Protein AF-A0A550HLJ3-F1 (afdb_monomer)

Mean predicted aligned error: 5.93 Å

Structure (mmCIF, N/CA/C/O backbone):
data_AF-A0A550HLJ3-F1
#
_entry.id   AF-A0A550HLJ3-F1
#
loop_
_atom_site.group_PDB
_atom_site.id
_atom_site.type_symbol
_atom_site.label_atom_id
_atom_site.label_alt_id
_atom_site.label_comp_id
_atom_site.label_asym_id
_atom_site.label_entity_id
_atom_site.label_seq_id
_atom_site.pdbx_PDB_ins_code
_atom_site.Cartn_x
_atom_site.Cartn_y
_atom_site.Cartn_z
_atom_site.occupancy
_atom_site.B_iso_or_equiv
_atom_site.auth_seq_id
_atom_site.auth_comp_id
_atom_site.auth_asym_id
_atom_site.auth_atom_id
_atom_site.pdbx_PDB_model_num
ATOM 1 N N . MET A 1 1 ? 31.970 10.593 -18.069 1.00 48.97 1 MET A N 1
ATOM 2 C CA . MET A 1 1 ? 31.425 9.220 -18.160 1.00 48.97 1 MET A CA 1
ATOM 3 C C . MET A 1 1 ? 31.344 8.667 -16.744 1.00 48.97 1 MET A C 1
ATOM 5 O O . MET A 1 1 ? 32.235 7.950 -16.316 1.00 48.97 1 MET A O 1
ATOM 9 N N . THR A 1 2 ? 30.311 9.089 -16.019 1.00 57.88 2 THR A N 1
ATOM 10 C CA . THR A 1 2 ? 30.000 8.714 -14.622 1.00 57.88 2 THR A CA 1
ATOM 11 C C . THR A 1 2 ? 28.477 8.675 -14.405 1.00 57.88 2 THR A C 1
ATOM 13 O O . THR A 1 2 ? 28.008 7.866 -13.618 1.00 57.88 2 THR A O 1
ATOM 16 N N . ASP A 1 3 ? 27.702 9.405 -15.223 1.00 71.75 3 ASP A N 1
ATOM 17 C CA . ASP A 1 3 ? 26.232 9.514 -15.135 1.00 71.75 3 ASP A CA 1
ATOM 18 C C . ASP A 1 3 ? 25.467 8.193 -14.971 1.00 71.75 3 ASP A C 1
ATOM 20 O O . ASP A 1 3 ? 24.741 8.025 -14.003 1.00 71.75 3 ASP A O 1
ATOM 24 N N . ALA A 1 4 ? 25.631 7.214 -15.868 1.00 75.12 4 ALA A N 1
ATOM 25 C CA . ALA A 1 4 ? 24.757 6.033 -15.857 1.00 75.12 4 ALA A CA 1
ATOM 26 C C . ALA A 1 4 ? 24.906 5.139 -14.605 1.00 75.12 4 ALA A C 1
ATOM 28 O O . ALA A 1 4 ? 23.954 4.460 -14.214 1.00 75.12 4 ALA A O 1
ATOM 29 N N . ALA A 1 5 ? 26.095 5.104 -13.989 1.00 82.62 5 ALA A N 1
ATOM 30 C CA . ALA A 1 5 ? 26.327 4.328 -12.769 1.00 82.62 5 ALA A CA 1
ATOM 31 C C . ALA A 1 5 ? 25.795 5.066 -11.531 1.00 82.62 5 ALA A C 1
ATOM 33 O O . ALA A 1 5 ? 25.155 4.447 -10.679 1.00 82.62 5 ALA A O 1
ATOM 34 N N . ASP A 1 6 ? 26.003 6.382 -11.478 1.00 86.81 6 ASP A N 1
ATOM 35 C CA . ASP A 1 6 ? 25.535 7.235 -10.386 1.00 86.81 6 ASP A CA 1
ATOM 36 C C . ASP A 1 6 ? 23.998 7.345 -10.384 1.00 86.81 6 ASP A C 1
ATOM 38 O O . ASP A 1 6 ? 23.369 7.198 -9.333 1.00 86.81 6 ASP A O 1
ATOM 42 N N . ASP A 1 7 ? 23.372 7.464 -11.561 1.00 89.81 7 ASP A N 1
ATOM 43 C CA . ASP A 1 7 ? 21.912 7.464 -11.731 1.00 89.81 7 ASP A CA 1
ATOM 44 C C . ASP A 1 7 ? 21.284 6.161 -11.232 1.00 89.81 7 ASP A C 1
ATOM 46 O O . ASP A 1 7 ? 20.260 6.156 -10.541 1.00 89.81 7 ASP A O 1
ATOM 50 N N . ARG A 1 8 ? 21.914 5.025 -11.551 1.00 90.81 8 ARG A N 1
ATOM 51 C CA . ARG A 1 8 ? 21.448 3.717 -11.093 1.00 90.81 8 ARG A CA 1
ATOM 52 C C . ARG A 1 8 ? 21.539 3.600 -9.576 1.00 90.81 8 ARG A C 1
ATOM 54 O O . ARG A 1 8 ? 20.568 3.168 -8.954 1.00 90.81 8 ARG A O 1
ATOM 61 N N . LEU A 1 9 ? 22.671 3.996 -8.991 1.00 93.25 9 LEU A N 1
ATOM 62 C CA . LEU A 1 9 ? 22.862 3.985 -7.543 1.00 93.25 9 LEU A CA 1
ATOM 63 C C . LEU A 1 9 ? 21.799 4.844 -6.848 1.00 93.25 9 LEU A C 1
ATOM 65 O O . LEU A 1 9 ? 21.195 4.408 -5.867 1.00 93.25 9 LEU A O 1
ATOM 69 N N . TRP A 1 10 ? 21.522 6.034 -7.385 1.00 94.00 10 TRP A N 1
ATOM 70 C CA . TRP A 1 10 ? 20.500 6.931 -6.858 1.00 94.00 10 TRP A CA 1
ATOM 71 C C . TRP A 1 10 ? 19.095 6.313 -6.911 1.00 94.00 10 TRP A C 1
ATOM 73 O O . TRP A 1 10 ? 18.372 6.316 -5.911 1.00 94.00 10 TRP A O 1
ATOM 83 N N . VAL A 1 11 ? 18.713 5.717 -8.045 1.00 93.00 11 VAL A N 1
ATOM 84 C CA . VAL A 1 11 ? 17.405 5.062 -8.222 1.00 93.00 11 VAL A CA 1
ATOM 85 C C . VAL A 1 11 ? 17.249 3.839 -7.311 1.00 93.00 11 VAL A C 1
ATOM 87 O O . VAL A 1 11 ? 16.175 3.624 -6.741 1.00 93.00 11 VAL A O 1
ATOM 90 N N . GLU A 1 12 ? 18.294 3.026 -7.158 1.00 93.69 12 GLU A N 1
ATOM 91 C CA . GLU A 1 12 ? 18.281 1.856 -6.272 1.00 93.69 12 GLU A CA 1
ATOM 92 C C . GLU A 1 12 ? 18.209 2.266 -4.793 1.00 93.69 12 GLU A C 1
ATOM 94 O O . G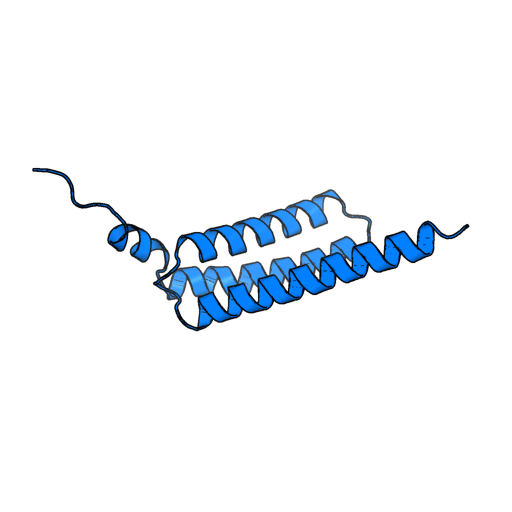LU A 1 12 ? 17.432 1.680 -4.029 1.00 93.69 12 GLU A O 1
ATOM 99 N N . ALA A 1 13 ? 18.936 3.315 -4.394 1.00 96.00 13 ALA A N 1
ATOM 100 C CA . ALA A 1 13 ? 18.845 3.889 -3.055 1.00 96.00 13 ALA A CA 1
ATOM 101 C C . ALA A 1 13 ? 17.426 4.402 -2.775 1.00 96.00 13 ALA A C 1
ATOM 103 O O . ALA A 1 13 ? 16.814 4.016 -1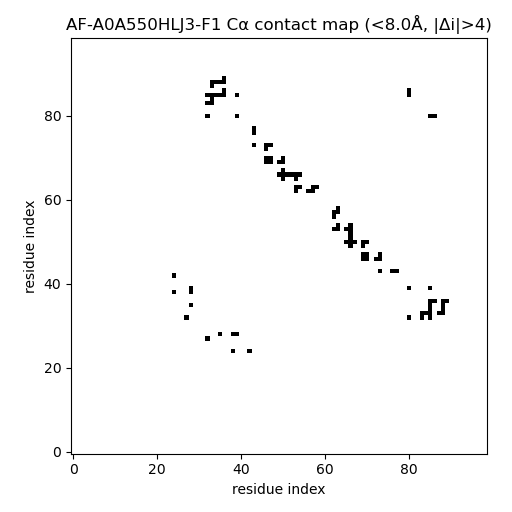.777 1.00 96.00 13 ALA A O 1
ATOM 104 N N . TRP A 1 14 ? 16.859 5.190 -3.695 1.00 96.00 14 TRP A N 1
ATOM 105 C CA . TRP A 1 14 ? 15.487 5.691 -3.597 1.00 96.00 14 TRP A CA 1
ATOM 106 C C . TRP A 1 14 ? 14.465 4.560 -3.421 1.00 96.00 14 TRP A C 1
ATOM 108 O O . TRP A 1 14 ? 13.606 4.628 -2.534 1.00 96.00 14 TRP A O 1
ATOM 118 N N . ARG A 1 15 ? 14.573 3.482 -4.215 1.00 93.94 15 ARG A N 1
ATOM 119 C CA . ARG A 1 15 ? 13.707 2.297 -4.070 1.00 93.94 15 ARG A CA 1
ATOM 120 C C . ARG A 1 15 ? 13.854 1.659 -2.700 1.00 93.94 15 ARG A C 1
ATOM 122 O O . ARG A 1 15 ? 12.848 1.380 -2.056 1.00 93.94 15 ARG A O 1
ATOM 129 N N . THR A 1 16 ? 15.086 1.458 -2.247 1.00 95.31 16 THR A N 1
ATOM 130 C CA . THR A 1 16 ? 15.374 0.805 -0.966 1.00 95.31 16 THR A CA 1
ATOM 131 C C . THR A 1 16 ? 14.778 1.583 0.205 1.00 95.31 16 THR A C 1
ATOM 133 O O . THR A 1 16 ? 14.084 1.001 1.039 1.00 95.31 16 THR A O 1
ATOM 136 N N . PHE A 1 17 ? 14.964 2.906 0.236 1.00 97.12 17 PHE A N 1
ATOM 137 C CA . PHE A 1 17 ? 14.350 3.755 1.258 1.00 97.12 17 PHE A CA 1
ATOM 138 C C . PHE A 1 17 ? 12.824 3.720 1.187 1.00 97.12 17 PHE A C 1
ATOM 140 O O . PHE A 1 17 ? 12.160 3.593 2.215 1.00 97.12 17 PHE A O 1
ATOM 147 N N . THR A 1 18 ? 12.260 3.752 -0.019 1.00 94.75 18 THR A N 1
ATOM 148 C CA . THR A 1 18 ? 10.810 3.647 -0.212 1.00 94.75 18 THR A CA 1
ATOM 149 C C . THR A 1 18 ? 10.272 2.310 0.309 1.00 94.75 18 THR A C 1
ATOM 151 O O . THR A 1 18 ? 9.254 2.286 1.002 1.00 94.75 18 THR A O 1
ATOM 154 N N . TYR A 1 19 ? 10.967 1.195 0.063 1.00 94.12 19 TYR A N 1
ATOM 155 C CA . TYR A 1 19 ? 10.593 -0.107 0.621 1.00 94.12 19 TYR A CA 1
ATOM 156 C C . TYR A 1 19 ? 10.634 -0.113 2.148 1.00 94.12 19 TYR A C 1
ATOM 158 O O . TYR A 1 19 ? 9.688 -0.594 2.768 1.00 94.12 19 TYR A O 1
ATOM 166 N N . ALA A 1 20 ? 11.670 0.464 2.763 1.00 97.38 20 ALA A N 1
ATOM 167 C CA . ALA A 1 20 ? 11.758 0.582 4.217 1.00 97.38 20 ALA A CA 1
ATOM 168 C C . ALA A 1 20 ? 10.577 1.376 4.807 1.00 97.38 20 ALA A C 1
ATOM 170 O O . ALA A 1 20 ? 9.983 0.959 5.803 1.00 97.38 20 ALA A O 1
ATOM 171 N N . VAL A 1 21 ? 10.176 2.472 4.153 1.00 97.00 21 VAL A N 1
ATOM 172 C CA . VAL A 1 21 ? 8.987 3.245 4.542 1.00 97.00 21 VAL A CA 1
ATOM 173 C C . VAL A 1 21 ? 7.723 2.389 4.450 1.00 97.00 21 VAL A C 1
ATOM 175 O O . VAL A 1 21 ? 6.961 2.332 5.414 1.00 97.00 21 VAL A O 1
ATOM 178 N N . PHE A 1 22 ? 7.507 1.671 3.342 1.00 94.94 22 PHE A N 1
ATOM 179 C CA . PHE A 1 22 ? 6.335 0.800 3.201 1.00 94.94 22 PHE A CA 1
ATOM 180 C C . PHE A 1 22 ? 6.311 -0.339 4.221 1.00 94.94 22 PHE A C 1
ATOM 182 O O . PHE A 1 22 ? 5.239 -0.651 4.735 1.00 94.94 22 PHE A O 1
ATOM 189 N N . ILE A 1 23 ? 7.462 -0.924 4.564 1.00 96.44 23 ILE A N 1
ATOM 190 C CA . ILE A 1 23 ? 7.565 -1.905 5.654 1.00 96.44 23 ILE A CA 1
ATOM 191 C C . ILE A 1 23 ? 7.056 -1.287 6.962 1.00 96.44 23 ILE A C 1
ATOM 193 O O . ILE A 1 23 ? 6.231 -1.895 7.643 1.00 96.44 23 ILE A O 1
ATOM 197 N N . GLY A 1 24 ? 7.483 -0.062 7.284 1.00 95.94 24 GLY A N 1
ATOM 198 C CA . GLY A 1 24 ? 7.004 0.672 8.457 1.00 95.94 24 GLY A CA 1
ATOM 199 C C . GLY A 1 24 ? 5.495 0.934 8.429 1.00 95.94 24 GLY A C 1
ATOM 200 O O . GLY A 1 24 ? 4.814 0.720 9.432 1.00 95.94 24 GLY A O 1
ATOM 201 N N . LEU A 1 25 ? 4.948 1.330 7.274 1.00 95.06 25 LEU A N 1
ATOM 202 C CA . LEU A 1 25 ? 3.508 1.541 7.108 1.00 95.06 25 LEU A CA 1
ATOM 203 C C . LEU A 1 25 ? 2.721 0.240 7.304 1.00 95.06 25 LEU A C 1
ATOM 205 O O . LEU A 1 25 ? 1.763 0.224 8.072 1.00 95.06 2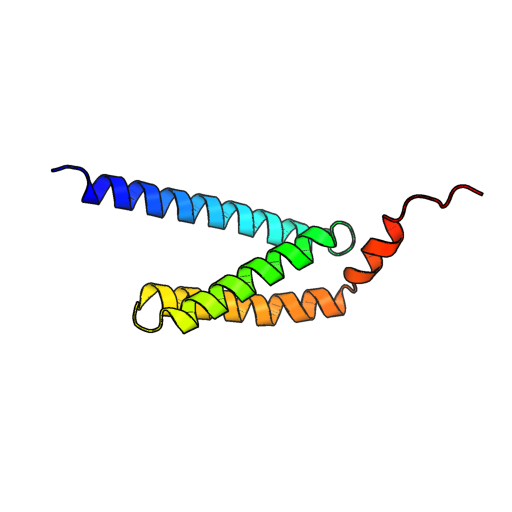5 LEU A O 1
ATOM 209 N N . PHE A 1 26 ? 3.140 -0.867 6.687 1.00 94.19 26 PHE A N 1
ATOM 210 C CA . PHE A 1 26 ? 2.483 -2.163 6.873 1.00 94.19 26 PHE A CA 1
ATOM 211 C C . PHE A 1 26 ? 2.582 -2.665 8.316 1.00 94.19 26 PHE A C 1
ATOM 213 O O . PHE A 1 26 ? 1.596 -3.173 8.849 1.00 94.19 26 PHE A O 1
ATOM 220 N N . ALA A 1 27 ? 3.726 -2.471 8.977 1.00 94.62 27 ALA A N 1
ATOM 221 C CA . ALA A 1 27 ? 3.883 -2.792 10.392 1.00 94.62 27 ALA A CA 1
ATOM 222 C C . ALA A 1 27 ? 2.922 -1.972 11.270 1.00 94.62 27 ALA A C 1
ATOM 224 O O . ALA A 1 27 ? 2.300 -2.523 12.180 1.00 94.62 27 ALA A O 1
ATOM 225 N N . LEU A 1 28 ? 2.738 -0.681 10.973 1.00 93.06 28 LEU A N 1
ATOM 226 C CA . LEU A 1 28 ? 1.779 0.172 11.676 1.00 93.06 28 LEU A CA 1
ATOM 227 C C . LEU A 1 28 ? 0.335 -0.307 11.464 1.00 93.06 28 LEU A C 1
ATOM 229 O O . LEU A 1 28 ? -0.420 -0.411 12.434 1.00 93.06 28 LEU A O 1
ATOM 233 N N . LEU A 1 29 ? -0.036 -0.637 10.222 1.00 92.00 29 LEU A N 1
ATOM 234 C CA . LEU A 1 29 ? -1.359 -1.177 9.894 1.00 92.00 29 LEU A CA 1
ATOM 235 C C . LEU A 1 29 ? -1.629 -2.504 10.617 1.00 92.00 29 LEU A C 1
ATOM 237 O O . LEU A 1 29 ? -2.735 -2.710 11.116 1.00 92.00 29 LEU A O 1
ATOM 241 N N . ALA A 1 30 ? -0.622 -3.374 10.726 1.00 90.31 30 ALA A N 1
ATOM 242 C CA . ALA A 1 30 ? -0.725 -4.642 11.442 1.00 90.31 30 ALA A CA 1
ATOM 243 C C . ALA A 1 30 ? -0.843 -4.452 12.963 1.00 90.31 30 ALA A C 1
ATOM 245 O O . ALA A 1 30 ? -1.666 -5.100 13.607 1.00 90.31 30 ALA A O 1
ATOM 246 N N . ALA A 1 31 ? -0.048 -3.550 13.545 1.00 91.94 31 ALA A N 1
ATOM 247 C CA . ALA A 1 31 ? -0.027 -3.326 14.987 1.00 91.94 31 ALA A CA 1
ATOM 248 C C . ALA A 1 31 ? -1.270 -2.581 15.492 1.00 91.94 31 ALA A C 1
ATOM 250 O O . ALA A 1 31 ? -1.761 -2.860 16.587 1.00 91.94 31 ALA A O 1
ATOM 251 N N . ARG A 1 32 ? -1.767 -1.598 14.729 1.00 87.56 32 ARG A N 1
ATOM 252 C CA . ARG A 1 32 ? -2.857 -0.706 15.157 1.00 87.56 32 ARG A CA 1
ATOM 253 C C . ARG A 1 32 ? -3.857 -0.433 14.028 1.00 87.56 32 ARG A C 1
ATOM 255 O O . ARG A 1 32 ? -4.043 0.720 13.627 1.00 87.56 32 ARG A O 1
ATOM 262 N N . PRO A 1 33 ? -4.589 -1.459 13.566 1.00 82.50 33 PRO A N 1
ATOM 263 C CA . PRO A 1 33 ? -5.402 -1.374 12.354 1.00 82.50 33 PRO A CA 1
ATOM 264 C C . PRO A 1 33 ? -6.533 -0.339 12.421 1.00 82.50 33 PRO A C 1
ATOM 266 O O . PRO A 1 33 ? -6.989 0.130 11.385 1.00 82.50 33 PRO A O 1
ATOM 269 N N . ARG A 1 34 ? -6.991 0.054 13.615 1.00 84.62 34 ARG A N 1
ATOM 270 C CA . ARG A 1 34 ? -8.107 1.002 13.795 1.00 84.62 34 ARG A CA 1
ATOM 271 C C . ARG A 1 34 ? -7.690 2.416 14.197 1.00 84.62 34 ARG A C 1
ATOM 273 O O . ARG A 1 34 ? -8.559 3.233 14.450 1.00 84.62 34 ARG A O 1
ATOM 280 N N . GLN A 1 35 ? -6.397 2.717 14.304 1.00 84.75 35 GLN A N 1
ATOM 281 C CA . GLN A 1 35 ? -5.953 4.046 14.761 1.00 84.75 35 GLN A CA 1
ATOM 282 C C . GLN A 1 35 ? -5.596 4.998 13.617 1.00 84.75 35 GLN A C 1
ATOM 284 O O . GLN A 1 35 ? -5.537 6.203 13.828 1.00 84.75 35 GLN A O 1
ATOM 289 N N . ALA A 1 36 ? -5.364 4.471 12.414 1.00 83.31 36 ALA A N 1
ATOM 290 C CA . ALA A 1 36 ? -4.871 5.251 11.285 1.00 83.31 36 ALA A CA 1
ATOM 291 C C . ALA A 1 36 ? -5.650 4.926 9.995 1.00 83.31 36 ALA A C 1
ATOM 293 O O . ALA A 1 36 ? -5.093 4.315 9.080 1.00 83.31 36 ALA A O 1
ATOM 294 N N . PRO A 1 37 ? -6.941 5.305 9.898 1.00 85.31 37 PRO A N 1
ATOM 295 C CA . PRO A 1 37 ? -7.756 4.989 8.723 1.00 85.31 37 PRO A CA 1
ATOM 296 C C . PRO A 1 37 ? -7.208 5.627 7.436 1.00 85.31 37 PRO A C 1
ATOM 298 O O . PRO A 1 37 ? -7.169 4.972 6.399 1.00 85.31 37 PRO A O 1
ATOM 301 N N . ALA A 1 38 ? -6.662 6.844 7.524 1.00 89.06 38 ALA A N 1
ATOM 302 C CA . ALA A 1 38 ? -6.014 7.519 6.397 1.00 89.06 38 ALA A CA 1
ATOM 303 C C . ALA A 1 38 ? -4.808 6.742 5.837 1.00 89.06 38 ALA A C 1
ATOM 305 O O . ALA A 1 38 ? -4.573 6.738 4.631 1.00 89.06 38 ALA A O 1
ATOM 306 N N . VAL A 1 39 ? -4.045 6.059 6.701 1.00 91.75 39 VAL A N 1
ATOM 307 C CA . VAL A 1 39 ? -2.860 5.294 6.277 1.00 91.75 39 VAL A CA 1
ATOM 308 C C . VAL A 1 39 ? -3.272 4.076 5.458 1.00 91.75 39 VAL A C 1
ATOM 310 O O . VAL A 1 39 ? -2.623 3.771 4.461 1.00 91.75 39 VAL A O 1
ATOM 313 N N . TRP A 1 40 ? -4.369 3.411 5.829 1.00 93.12 40 TRP A N 1
ATOM 314 C CA . TRP A 1 40 ? -4.907 2.303 5.042 1.00 93.12 40 TRP A CA 1
ATOM 315 C C . TRP A 1 40 ? -5.249 2.726 3.617 1.00 93.12 40 TRP A C 1
ATOM 317 O O . TRP A 1 40 ? -4.824 2.080 2.660 1.00 93.12 40 TRP A O 1
ATOM 327 N N . GLU A 1 41 ? -6.019 3.805 3.490 1.00 92.94 41 GLU A N 1
ATOM 328 C CA . GLU A 1 41 ? -6.504 4.293 2.200 1.00 92.94 41 GLU A CA 1
ATOM 329 C C . GLU A 1 41 ? -5.351 4.784 1.328 1.00 92.94 41 GLU A C 1
ATOM 331 O O . GLU A 1 41 ? -5.302 4.452 0.146 1.00 92.94 41 GLU A O 1
ATOM 336 N N . LEU A 1 42 ? -4.368 5.476 1.912 1.00 94.88 42 LEU A N 1
ATOM 337 C CA . LEU A 1 42 ? -3.188 5.937 1.185 1.00 94.88 42 LEU A CA 1
ATOM 338 C C . LEU A 1 42 ? -2.324 4.771 0.682 1.00 94.88 42 LEU A C 1
ATOM 340 O O . LEU A 1 42 ? -1.899 4.770 -0.475 1.00 94.88 42 LEU A O 1
ATOM 344 N N . VAL A 1 43 ? -2.087 3.758 1.523 1.00 95.44 43 VAL A N 1
ATOM 345 C CA . VAL A 1 43 ? -1.330 2.562 1.127 1.00 95.44 43 VAL A CA 1
ATOM 346 C C . VAL A 1 43 ? -2.059 1.827 0.005 1.00 95.44 43 VAL A C 1
ATOM 348 O O . VAL A 1 43 ? -1.446 1.554 -1.025 1.00 95.44 43 VAL A O 1
ATOM 351 N N . LEU A 1 44 ? -3.363 1.569 0.144 1.00 95.75 44 LEU A N 1
ATOM 352 C CA . LEU A 1 44 ? -4.148 0.904 -0.900 1.00 95.75 44 LEU A CA 1
ATOM 353 C C . LEU A 1 44 ? -4.172 1.705 -2.205 1.00 95.75 44 LEU A C 1
ATOM 355 O O . LEU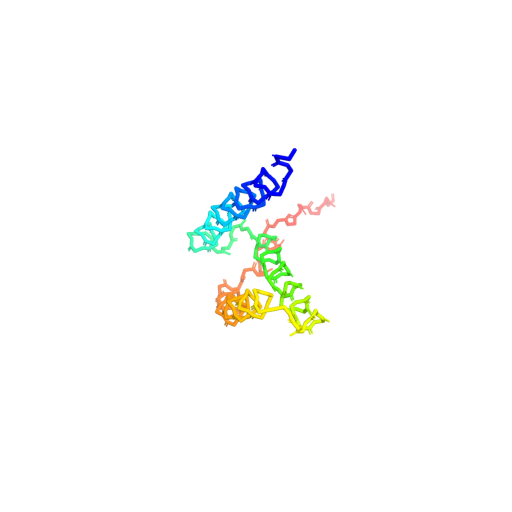 A 1 44 ? -3.886 1.142 -3.260 1.00 95.75 44 LEU A O 1
ATOM 359 N N . ALA A 1 45 ? -4.446 3.009 -2.140 1.00 96.75 45 ALA A N 1
ATOM 360 C CA . ALA A 1 45 ? -4.472 3.877 -3.312 1.00 96.75 45 ALA A CA 1
ATOM 361 C C . ALA A 1 45 ? -3.120 3.884 -4.040 1.00 96.75 45 ALA A C 1
ATOM 363 O O . ALA A 1 45 ? -3.083 3.731 -5.260 1.00 96.75 45 ALA A O 1
ATOM 364 N N . SER A 1 46 ? -2.008 3.982 -3.302 1.00 95.94 46 SER A N 1
ATOM 365 C CA . SER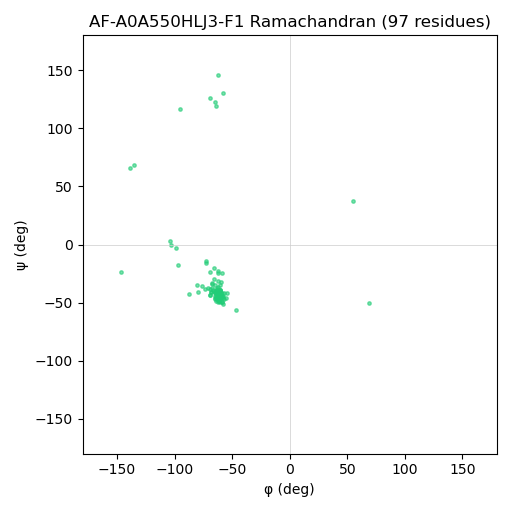 A 1 46 ? -0.665 3.953 -3.895 1.00 95.94 46 SER A CA 1
ATOM 366 C C . SER A 1 46 ? -0.370 2.634 -4.616 1.00 95.94 46 SER A C 1
ATOM 368 O O . SER A 1 46 ? 0.158 2.644 -5.727 1.00 95.94 46 SER A O 1
ATOM 370 N N . LYS A 1 47 ? -0.764 1.493 -4.034 1.00 96.62 47 LYS A N 1
ATOM 371 C CA . LYS A 1 47 ? -0.559 0.172 -4.638 1.00 96.62 47 LYS A CA 1
ATOM 372 C C . LYS A 1 47 ? -1.432 -0.033 -5.869 1.00 96.62 47 LYS A C 1
ATOM 374 O O . LYS A 1 47 ? -0.929 -0.477 -6.895 1.00 96.62 47 LYS A O 1
ATOM 379 N N . VAL A 1 48 ? -2.702 0.368 -5.814 1.00 97.38 48 VAL A N 1
ATOM 380 C CA . VAL A 1 48 ? -3.601 0.331 -6.979 1.00 97.38 48 VAL A CA 1
ATOM 381 C C . VAL A 1 48 ? -3.064 1.206 -8.113 1.00 97.38 48 VAL A C 1
ATOM 383 O O . VAL A 1 48 ? -3.041 0.761 -9.258 1.00 97.38 48 VAL A O 1
ATOM 386 N N . ALA A 1 49 ? -2.579 2.412 -7.810 1.00 96.81 49 ALA A N 1
ATOM 387 C CA . ALA A 1 49 ? -1.997 3.298 -8.813 1.00 96.81 49 ALA A CA 1
ATOM 388 C C . ALA A 1 49 ? -0.782 2.665 -9.511 1.00 96.81 49 ALA A C 1
ATOM 390 O O . ALA A 1 49 ? -0.683 2.741 -10.734 1.00 96.81 49 ALA A O 1
ATOM 391 N N . LEU A 1 50 ? 0.102 1.989 -8.767 1.00 95.19 50 LEU A N 1
ATOM 392 C CA . LEU A 1 50 ? 1.256 1.286 -9.341 1.00 95.19 50 LEU A CA 1
ATOM 393 C C . LEU A 1 50 ? 0.854 0.077 -10.193 1.00 95.19 50 LEU A C 1
ATOM 395 O O . LEU A 1 50 ? 1.438 -0.128 -11.253 1.00 95.19 50 LEU A O 1
ATOM 399 N N . VAL A 1 51 ? -0.176 -0.677 -9.794 1.00 96.19 51 VAL A N 1
ATOM 400 C CA . VAL A 1 51 ? -0.734 -1.765 -10.618 1.00 96.19 51 VAL A CA 1
ATOM 401 C C . VAL A 1 51 ? -1.270 -1.220 -11.939 1.00 96.19 51 VAL A C 1
ATOM 403 O O . VAL A 1 51 ? -0.927 -1.735 -13.001 1.00 96.19 51 VAL A O 1
ATOM 406 N N . VAL A 1 52 ? -2.077 -0.156 -11.888 1.00 96.06 52 VAL A N 1
ATOM 407 C CA . VAL A 1 52 ? -2.617 0.494 -13.091 1.00 96.06 52 VAL A CA 1
ATOM 408 C C . VAL A 1 52 ? -1.479 1.007 -13.971 1.00 96.06 52 VAL A C 1
ATOM 410 O O . VAL A 1 52 ? -1.476 0.762 -15.174 1.00 96.06 52 VAL A O 1
ATOM 413 N N . PHE A 1 53 ? -0.482 1.664 -13.381 1.00 94.38 53 PHE A N 1
ATOM 414 C CA . PHE A 1 53 ? 0.663 2.183 -14.120 1.00 94.38 53 PHE A CA 1
ATOM 415 C C . PHE A 1 53 ? 1.486 1.069 -14.786 1.00 94.38 53 PHE A C 1
ATOM 417 O O . PHE A 1 53 ? 1.839 1.187 -15.957 1.00 94.38 53 PHE A O 1
ATOM 424 N N . ALA A 1 54 ? 1.729 -0.044 -14.089 1.00 93.69 54 ALA A N 1
ATOM 425 C CA . ALA A 1 54 ? 2.422 -1.202 -14.647 1.00 93.69 54 ALA A CA 1
ATOM 426 C C . ALA A 1 54 ? 1.679 -1.802 -15.853 1.00 93.69 54 ALA A C 1
ATOM 428 O O . ALA A 1 54 ? 2.311 -2.155 -16.849 1.00 93.69 54 ALA A O 1
ATOM 429 N N . VAL A 1 55 ? 0.344 -1.869 -15.791 1.00 93.12 55 VAL A N 1
ATOM 430 C CA . VAL A 1 55 ? -0.498 -2.319 -16.912 1.00 93.12 55 VAL A CA 1
ATOM 431 C C . VAL A 1 55 ? -0.411 -1.356 -18.097 1.00 93.12 55 VAL A C 1
ATOM 433 O O . VAL A 1 55 ? -0.308 -1.811 -19.231 1.00 93.12 55 VAL A O 1
ATOM 436 N N . MET A 1 56 ? -0.414 -0.044 -17.844 1.00 94.06 56 MET A N 1
ATOM 437 C CA . MET A 1 56 ? -0.326 0.973 -18.899 1.00 94.06 56 MET A CA 1
ATOM 438 C C . MET A 1 56 ? 1.032 0.986 -19.608 1.00 94.06 56 MET A C 1
ATOM 440 O O . MET A 1 56 ? 1.089 1.271 -20.800 1.00 94.06 56 MET A O 1
ATOM 444 N N . VAL A 1 57 ? 2.120 0.695 -18.889 1.00 92.25 57 VAL A N 1
ATOM 445 C CA . VAL A 1 57 ? 3.477 0.680 -19.458 1.00 92.25 57 VAL A CA 1
ATOM 446 C C . VAL A 1 57 ? 3.774 -0.625 -20.209 1.00 92.25 57 VAL A C 1
ATOM 448 O O . VAL A 1 57 ? 4.457 -0.573 -21.225 1.00 92.25 57 VAL A O 1
ATOM 451 N N . GLY A 1 58 ? 3.253 -1.772 -19.749 1.00 74.62 58 GLY A N 1
ATOM 452 C CA . GLY A 1 58 ? 3.111 -3.035 -20.501 1.00 74.62 58 GLY A CA 1
ATOM 453 C C . GLY A 1 58 ? 4.387 -3.815 -20.868 1.00 74.62 58 GLY A C 1
ATOM 454 O O . GLY A 1 58 ? 4.474 -5.016 -20.588 1.00 74.62 58 GLY A O 1
ATOM 455 N N . ASP A 1 59 ? 5.376 -3.147 -21.460 1.00 82.50 59 ASP A N 1
ATOM 456 C CA . ASP A 1 59 ? 6.502 -3.762 -22.180 1.00 82.50 59 ASP A CA 1
ATOM 457 C C . ASP A 1 59 ? 7.826 -3.768 -21.400 1.00 82.50 59 ASP A C 1
ATOM 459 O O . ASP A 1 59 ? 8.831 -4.294 -21.876 1.00 82.50 59 ASP A O 1
ATOM 463 N N . ILE A 1 60 ? 7.845 -3.221 -20.181 1.00 90.38 60 ILE A N 1
ATOM 464 C CA . ILE A 1 60 ? 9.040 -3.208 -19.326 1.00 90.38 60 ILE A CA 1
ATOM 465 C C . ILE A 1 60 ? 8.984 -4.404 -18.357 1.00 90.38 60 ILE A C 1
ATOM 467 O O . ILE A 1 60 ? 8.087 -4.442 -17.504 1.00 90.38 60 ILE A O 1
ATOM 471 N N . PRO A 1 61 ? 9.922 -5.374 -18.432 1.00 89.19 61 PRO A N 1
ATOM 472 C CA . PRO A 1 61 ? 9.929 -6.555 -17.563 1.00 89.19 61 PRO A CA 1
ATOM 473 C C . PRO A 1 61 ? 9.894 -6.207 -16.071 1.00 89.19 61 PRO A C 1
ATOM 475 O O . PRO A 1 61 ? 9.141 -6.807 -15.301 1.00 89.19 61 PRO A O 1
ATOM 478 N N . GLU A 1 62 ? 10.655 -5.191 -15.668 1.00 87.06 62 GLU A N 1
ATOM 479 C CA . GLU A 1 62 ? 10.706 -4.694 -14.296 1.00 87.06 62 GLU A CA 1
ATOM 480 C C . GLU A 1 62 ? 9.355 -4.126 -13.845 1.00 87.06 62 GLU A C 1
ATOM 482 O O . GLU A 1 62 ? 8.933 -4.378 -12.715 1.00 87.06 62 GLU A O 1
ATOM 487 N N . ALA A 1 63 ? 8.649 -3.403 -14.723 1.00 88.69 63 ALA A N 1
ATOM 488 C CA . ALA A 1 63 ? 7.325 -2.862 -14.421 1.00 88.69 63 ALA A CA 1
ATOM 489 C C . ALA A 1 63 ? 6.295 -3.985 -14.250 1.00 88.69 63 ALA A C 1
ATOM 491 O O . ALA A 1 63 ? 5.476 -3.931 -13.335 1.00 88.69 63 ALA A O 1
ATOM 492 N N . ARG A 1 64 ? 6.374 -5.041 -15.071 1.00 89.75 64 ARG A N 1
ATOM 493 C CA . ARG A 1 64 ? 5.502 -6.217 -14.944 1.00 89.75 64 ARG A CA 1
ATOM 494 C C . ARG A 1 64 ? 5.704 -6.923 -13.604 1.00 89.75 64 ARG A C 1
ATOM 496 O O . ARG A 1 64 ? 4.720 -7.230 -12.934 1.00 89.75 64 ARG A O 1
ATOM 503 N N . LEU A 1 65 ? 6.954 -7.175 -13.209 1.00 92.00 65 LEU A N 1
ATOM 504 C CA . LEU A 1 65 ? 7.249 -7.832 -11.934 1.00 92.00 65 LEU A CA 1
ATOM 505 C C . LEU A 1 65 ? 6.781 -6.977 -10.752 1.00 92.00 65 LEU A C 1
ATOM 507 O O . LEU A 1 65 ? 6.098 -7.489 -9.866 1.00 92.00 65 LEU A O 1
ATOM 511 N N . ALA A 1 66 ? 7.089 -5.677 -10.761 1.00 91.44 66 ALA A N 1
ATOM 512 C CA . ALA A 1 66 ? 6.627 -4.750 -9.729 1.00 91.44 66 ALA A CA 1
ATOM 513 C C . ALA A 1 66 ? 5.091 -4.714 -9.646 1.00 91.44 66 ALA A C 1
ATOM 515 O O . ALA A 1 66 ? 4.529 -4.861 -8.563 1.00 91.44 66 ALA A O 1
ATOM 516 N N . GLY A 1 67 ? 4.410 -4.637 -10.793 1.00 93.81 67 GLY A N 1
ATOM 517 C CA . GLY A 1 67 ? 2.952 -4.655 -10.874 1.00 93.81 67 GLY A CA 1
ATOM 518 C C . GLY A 1 67 ? 2.326 -5.937 -10.321 1.00 93.81 67 GLY 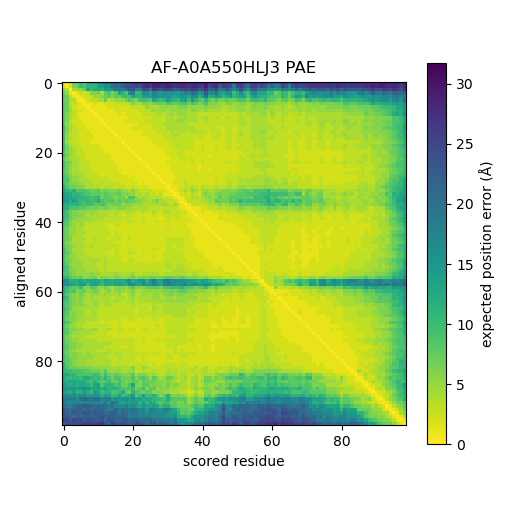A C 1
ATOM 519 O O . GLY A 1 67 ? 1.319 -5.865 -9.622 1.00 93.81 67 GLY A O 1
ATOM 520 N N . MET A 1 68 ? 2.926 -7.108 -10.563 1.00 95.06 68 MET A N 1
ATOM 521 C CA . MET A 1 68 ? 2.458 -8.376 -9.980 1.00 95.06 68 MET A CA 1
ATOM 522 C C . MET A 1 68 ? 2.583 -8.388 -8.453 1.00 95.06 68 MET A C 1
ATOM 524 O O . MET A 1 68 ? 1.665 -8.836 -7.763 1.00 95.06 68 MET A O 1
ATOM 528 N N . VAL A 1 69 ? 3.698 -7.879 -7.921 1.00 95.31 69 VAL A N 1
ATOM 529 C CA . VAL A 1 69 ? 3.910 -7.767 -6.471 1.00 95.31 69 VAL A CA 1
ATOM 530 C C . VAL A 1 69 ? 2.900 -6.802 -5.854 1.00 95.31 69 VAL A C 1
ATOM 532 O O . VAL A 1 69 ? 2.239 -7.152 -4.876 1.00 95.31 69 VAL A O 1
ATOM 535 N N . ASP A 1 70 ? 2.725 -5.615 -6.438 1.00 96.00 70 ASP A N 1
ATOM 536 C CA . ASP A 1 70 ? 1.773 -4.624 -5.934 1.00 96.00 70 ASP A CA 1
ATOM 537 C C . ASP A 1 70 ? 0.323 -5.111 -6.044 1.00 96.00 70 ASP A C 1
ATOM 539 O O . ASP A 1 70 ? -0.471 -4.873 -5.134 1.00 96.00 70 ASP A O 1
ATOM 543 N N . PHE A 1 71 ? -0.017 -5.874 -7.085 1.00 96.88 71 PHE A N 1
ATOM 544 C CA . PHE A 1 71 ? -1.324 -6.517 -7.203 1.00 96.88 71 PHE A CA 1
ATOM 545 C C . PHE A 1 71 ? -1.553 -7.529 -6.077 1.00 96.88 71 PHE A C 1
ATOM 547 O O . PHE A 1 71 ? -2.596 -7.493 -5.423 1.00 96.88 71 PHE A O 1
ATOM 554 N N . GLY A 1 72 ? -0.563 -8.379 -5.790 1.00 97.31 72 GLY A N 1
ATOM 555 C CA . GLY A 1 72 ? -0.613 -9.291 -4.647 1.00 97.31 72 GLY A CA 1
ATOM 556 C C . GLY A 1 72 ? -0.821 -8.550 -3.323 1.00 97.31 72 GLY A C 1
ATOM 557 O O . GLY A 1 72 ? -1.652 -8.957 -2.510 1.00 97.31 72 GLY A O 1
ATOM 558 N N . LEU A 1 73 ? -0.140 -7.415 -3.130 1.00 96.56 73 LEU A N 1
ATOM 559 C CA . LEU A 1 73 ? -0.341 -6.568 -1.954 1.00 96.56 73 LEU A CA 1
ATOM 560 C C . LEU A 1 73 ? -1.766 -6.010 -1.888 1.00 96.56 73 LEU A C 1
ATOM 562 O O . LEU A 1 73 ? -2.379 -6.092 -0.830 1.00 96.56 73 LEU A O 1
ATOM 566 N N . VAL A 1 74 ? -2.337 -5.507 -2.986 1.00 97.56 74 VAL A N 1
ATOM 567 C CA . VAL A 1 74 ? -3.741 -5.050 -3.012 1.00 97.56 74 VAL A CA 1
ATOM 568 C C . VAL A 1 74 ? -4.692 -6.182 -2.620 1.00 97.56 74 VAL A C 1
ATOM 570 O O . VAL A 1 74 ? -5.556 -5.984 -1.766 1.00 97.56 74 VAL A O 1
ATOM 573 N N . VAL A 1 75 ? -4.503 -7.378 -3.185 1.00 97.50 75 VAL A N 1
ATOM 574 C CA . VAL A 1 75 ? -5.342 -8.558 -2.922 1.00 97.50 75 VAL A CA 1
ATOM 575 C C . VAL A 1 75 ? -5.293 -8.997 -1.459 1.00 97.50 75 VAL A C 1
ATOM 577 O O . VAL A 1 75 ? -6.293 -9.492 -0.953 1.00 97.50 75 VAL A O 1
ATOM 580 N N . VAL A 1 76 ? -4.176 -8.807 -0.755 1.00 95.69 76 VAL A N 1
ATOM 581 C CA . VAL A 1 76 ? -4.048 -9.163 0.671 1.00 95.69 76 VAL A CA 1
ATOM 582 C C . VAL A 1 76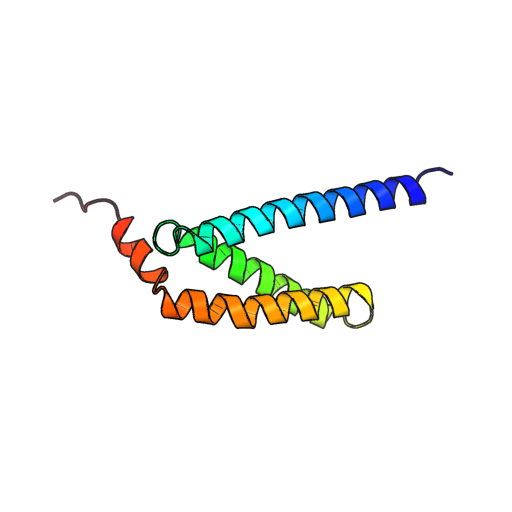 ? -4.510 -8.027 1.590 1.00 95.69 76 VAL A C 1
ATOM 584 O O . VAL A 1 76 ? -5.206 -8.255 2.582 1.00 95.69 76 VAL A O 1
ATOM 587 N N . VAL A 1 77 ? -4.141 -6.789 1.268 1.00 94.50 77 VAL A N 1
ATOM 588 C CA . VAL A 1 77 ? -4.368 -5.613 2.119 1.00 94.50 77 VAL A CA 1
ATOM 589 C C . VAL A 1 77 ? -5.829 -5.170 2.066 1.00 94.50 77 VAL A C 1
ATOM 591 O O . VAL A 1 77 ? -6.369 -4.766 3.094 1.00 94.50 77 VAL A O 1
ATOM 594 N N . ALA A 1 78 ? -6.506 -5.285 0.918 1.00 95.12 78 ALA A N 1
ATOM 595 C CA . ALA A 1 78 ? -7.909 -4.887 0.800 1.00 95.12 78 ALA A CA 1
ATOM 596 C C . ALA A 1 78 ? -8.844 -5.747 1.677 1.00 95.12 78 ALA A C 1
ATOM 598 O O . ALA A 1 78 ? -9.634 -5.177 2.430 1.00 95.12 78 ALA A O 1
ATOM 599 N N . PRO A 1 79 ? -8.740 -7.090 1.713 1.00 95.62 79 PRO A N 1
ATOM 600 C CA . PRO A 1 79 ? -9.471 -7.893 2.688 1.00 95.62 79 PRO A CA 1
ATOM 601 C C . PRO A 1 79 ? -9.114 -7.555 4.135 1.00 95.62 79 PRO A C 1
ATOM 603 O O . PRO A 1 79 ? -10.008 -7.488 4.972 1.00 95.62 79 PRO A O 1
ATOM 606 N N . ALA A 1 80 ? -7.842 -7.292 4.452 1.00 92.88 80 ALA A N 1
ATOM 607 C CA . ALA A 1 80 ? -7.447 -6.895 5.805 1.00 92.88 80 ALA A CA 1
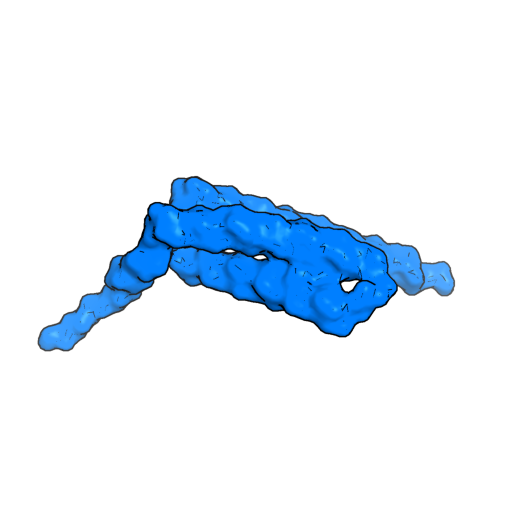ATOM 608 C C . ALA A 1 80 ? -8.088 -5.557 6.228 1.00 92.88 80 ALA A C 1
ATOM 610 O O . ALA A 1 80 ? -8.559 -5.423 7.362 1.00 92.88 80 ALA A O 1
ATOM 611 N N . TYR A 1 81 ? -8.186 -4.596 5.305 1.00 91.44 81 TYR A N 1
ATOM 612 C CA . TYR A 1 81 ? -8.944 -3.354 5.480 1.00 91.44 81 TYR A CA 1
ATOM 613 C C . TYR A 1 81 ? -10.423 -3.648 5.768 1.00 91.44 81 TYR A C 1
ATOM 615 O O . TYR A 1 81 ? -10.967 -3.173 6.768 1.00 91.44 81 TYR A O 1
ATOM 623 N N . VAL A 1 82 ? -11.043 -4.513 4.952 1.00 92.06 82 VAL A N 1
ATOM 624 C CA . VAL A 1 82 ? -12.447 -4.933 5.102 1.00 92.06 82 VAL A CA 1
ATOM 625 C C . VAL A 1 82 ? -12.702 -5.597 6.468 1.00 92.06 82 VAL A C 1
ATOM 627 O O . VAL A 1 82 ? -13.627 -5.232 7.194 1.00 92.06 82 VAL A O 1
ATOM 630 N N . LEU A 1 83 ? -11.860 -6.554 6.855 1.00 92.06 83 LEU A N 1
ATOM 631 C CA . LEU A 1 83 ? -12.011 -7.339 8.083 1.00 92.06 83 LEU A CA 1
ATOM 632 C C . LEU A 1 83 ? -11.738 -6.521 9.349 1.00 92.06 83 LEU A C 1
ATOM 634 O O . LEU A 1 83 ? -12.426 -6.687 10.358 1.00 92.06 83 LEU A O 1
ATOM 638 N N . SER A 1 84 ? -10.758 -5.617 9.309 1.00 89.06 84 SER A N 1
ATOM 639 C CA . SER A 1 84 ? -10.436 -4.755 10.452 1.00 89.06 84 SER A CA 1
ATOM 640 C C . SER A 1 84 ? -11.477 -3.660 10.700 1.00 89.06 84 SER A C 1
ATOM 642 O O . SER A 1 84 ? -11.520 -3.102 11.807 1.00 89.06 84 SER A O 1
ATOM 644 N N . ARG A 1 85 ? -12.345 -3.402 9.710 1.00 88.56 85 ARG A N 1
ATOM 645 C CA . ARG A 1 85 ? -13.328 -2.311 9.690 1.00 88.56 85 ARG A CA 1
ATOM 646 C C . ARG A 1 85 ? -12.699 -0.946 9.918 1.00 88.56 85 ARG A C 1
ATOM 648 O O . ARG A 1 85 ? -13.269 -0.096 10.600 1.00 88.56 85 ARG A O 1
ATOM 655 N N . SER A 1 86 ? -11.505 -0.737 9.380 1.00 82.25 86 SER A N 1
ATOM 656 C CA . SER A 1 86 ? -10.734 0.474 9.648 1.00 82.25 86 SER A CA 1
ATOM 657 C C . SER A 1 86 ? -11.432 1.751 9.167 1.00 82.25 86 SER A C 1
ATOM 659 O O . SER A 1 86 ? -11.243 2.783 9.802 1.00 82.25 86 SER A O 1
ATOM 661 N N . TRP A 1 87 ? -12.338 1.693 8.179 1.00 84.06 87 TRP A N 1
ATOM 662 C CA . TRP A 1 87 ? -13.173 2.845 7.791 1.00 84.06 87 TRP A CA 1
ATOM 663 C C . TRP A 1 87 ? -14.046 3.389 8.931 1.00 84.06 87 TRP A C 1
ATOM 665 O O . TRP A 1 87 ? -14.403 4.563 8.927 1.00 84.06 87 TRP A O 1
ATOM 675 N N . GLN A 1 88 ? -14.384 2.576 9.937 1.00 85.19 88 GLN A N 1
ATOM 676 C CA . GLN A 1 88 ? -15.166 3.039 11.088 1.00 85.19 88 GLN A CA 1
ATOM 677 C C . GLN A 1 88 ? -14.368 3.997 11.981 1.00 85.19 88 GLN A C 1
ATOM 679 O O . GLN A 1 88 ? -14.961 4.829 12.662 1.00 85.19 88 GLN A O 1
ATOM 684 N N . ALA A 1 89 ? -13.033 3.934 11.949 1.00 82.81 89 ALA A N 1
ATOM 685 C CA . ALA A 1 89 ? -12.181 4.798 12.762 1.00 82.81 89 ALA A CA 1
ATOM 686 C C . ALA A 1 89 ? -12.278 6.283 12.377 1.00 82.81 89 ALA A C 1
ATOM 688 O O . ALA A 1 89 ? -11.986 7.145 13.202 1.00 82.81 89 ALA A O 1
ATOM 689 N N . TRP A 1 90 ? -12.744 6.602 11.164 1.00 81.88 90 TRP A N 1
ATOM 690 C CA . TRP A 1 90 ? -13.037 7.981 10.767 1.00 81.88 90 TRP A CA 1
ATOM 691 C C . TRP A 1 90 ? -14.102 8.638 11.651 1.00 81.88 90 TRP A C 1
ATOM 693 O O . TRP A 1 90 ? -14.024 9.835 11.910 1.00 81.88 90 TRP A O 1
ATOM 703 N N . GLN A 1 91 ? -15.062 7.863 12.167 1.00 78.31 91 GLN A N 1
ATOM 704 C CA . GLN A 1 91 ? -16.116 8.379 13.048 1.00 78.31 91 GLN A CA 1
ATOM 705 C C . GLN A 1 91 ? -15.542 8.843 14.391 1.00 78.31 91 GLN A C 1
ATOM 707 O O . GLN A 1 91 ? -16.000 9.828 14.956 1.00 78.31 91 GLN A O 1
ATOM 712 N N . SER A 1 92 ? -14.492 8.177 14.878 1.00 71.38 92 SER A N 1
ATOM 713 C CA . SER A 1 92 ? -13.805 8.542 16.122 1.00 71.38 92 SER A CA 1
ATOM 714 C C . SER A 1 92 ? -12.956 9.813 16.000 1.00 71.38 92 SER A C 1
ATOM 716 O O . SER A 1 92 ? -12.539 10.355 17.018 1.00 71.38 92 SER A O 1
ATOM 718 N N . LEU A 1 93 ? -12.683 10.275 14.775 1.00 74.50 93 LEU A N 1
ATOM 719 C CA . LEU A 1 93 ? -11.885 11.471 14.490 1.00 74.50 93 LEU A CA 1
ATOM 720 C C . LEU A 1 93 ? -12.743 12.712 14.200 1.00 74.50 93 LEU A C 1
ATOM 722 O O . LEU A 1 93 ? -12.189 13.790 13.986 1.00 74.50 93 LEU A O 1
ATOM 726 N N . GLN A 1 94 ? -14.075 12.588 14.178 1.00 75.12 94 GLN A N 1
ATOM 727 C CA . GLN A 1 94 ? -14.950 13.738 13.965 1.00 75.12 94 GLN A CA 1
ATOM 728 C C . GLN A 1 94 ? -14.891 14.677 15.183 1.00 75.12 94 GLN A C 1
ATOM 730 O O . GLN A 1 94 ? -15.111 14.223 16.309 1.00 75.12 94 GLN A O 1
ATOM 735 N N . PRO A 1 95 ? -14.593 15.977 14.991 1.00 74.56 95 PRO A N 1
ATOM 736 C CA . PRO A 1 95 ? -14.636 16.934 16.085 1.00 74.56 95 PRO A CA 1
ATOM 737 C C . PRO A 1 95 ? -16.066 17.040 16.642 1.00 74.56 95 PRO A C 1
ATOM 739 O O . PRO A 1 95 ? -17.024 16.926 15.871 1.00 74.56 95 PRO A O 1
ATOM 742 N N . PRO A 1 96 ? -16.236 17.252 17.962 1.00 78.69 96 PRO A N 1
ATOM 743 C CA . PRO A 1 96 ? -17.557 17.422 18.553 1.00 78.69 96 PRO A CA 1
ATOM 744 C C . PRO A 1 96 ? -18.277 18.600 17.887 1.00 78.69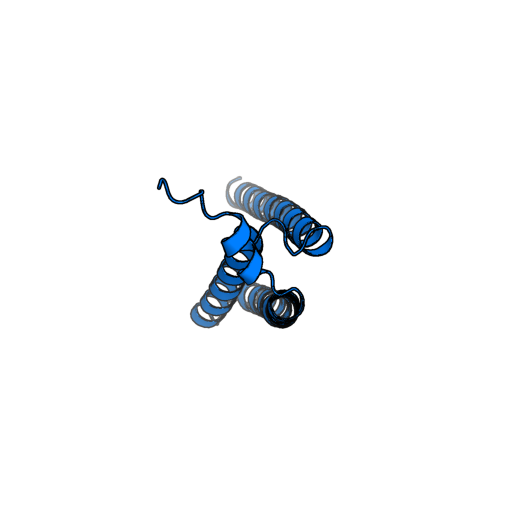 96 PRO A C 1
ATOM 746 O O . PRO A 1 96 ? -17.706 19.682 17.741 1.00 78.69 96 PRO A O 1
ATOM 749 N N . VAL A 1 97 ? -19.525 18.379 17.468 1.00 81.38 97 VAL A N 1
ATOM 750 C CA . VAL A 1 97 ? -20.369 19.432 16.893 1.00 81.38 97 VAL A CA 1
ATOM 751 C C . VAL A 1 97 ? -20.639 20.468 17.991 1.00 81.38 97 VAL A C 1
ATOM 753 O O . VAL A 1 97 ? -21.143 20.078 19.047 1.00 81.38 97 VAL A O 1
ATOM 756 N N . PRO A 1 98 ? -20.300 21.755 17.793 1.00 81.50 98 PRO A N 1
ATOM 757 C CA . PRO A 1 98 ? -20.663 22.793 18.749 1.00 81.50 98 PRO A CA 1
ATOM 758 C C . PRO A 1 98 ? -22.194 22.907 18.797 1.00 81.50 98 PRO A C 1
ATOM 760 O O . PRO A 1 98 ? -22.824 23.149 17.767 1.00 81.50 98 PRO A O 1
ATOM 763 N N . VAL A 1 99 ? -22.766 22.659 19.979 1.00 81.19 99 VAL A N 1
ATOM 764 C CA . VAL A 1 99 ? -24.187 22.874 20.316 1.00 81.19 99 VAL A CA 1
ATOM 765 C C . VAL A 1 99 ? -24.476 24.334 20.618 1.00 81.19 99 VAL A C 1
ATOM 767 O O . VAL A 1 99 ? -23.589 24.997 21.202 1.00 81.19 99 VAL A O 1
#

Radius of gyration: 17.63 Å; Cα contacts (8 Å, |Δi|>4): 55; chains: 1; bounding box: 56×32×42 Å

pLDDT: mean 89.58, std 8.48, range [48.97, 97.56]

Solvent-accessible surface area (backbone atoms only — not comparable to full-atom values): 5531 Å² total; per-residue (Å²): 145,58,63,77,62,52,53,48,52,52,52,52,50,53,51,51,54,51,50,53,52,49,51,53,53,51,50,47,48,70,76,43,47,55,79,45,39,68,58,54,54,51,53,50,51,53,31,50,50,46,28,52,49,21,61,74,62,63,80,46,70,68,40,45,53,50,18,54,53,30,43,52,47,44,67,54,49,50,53,51,46,61,74,61,45,14,77,59,34,55,67,78,68,56,74,81,79,88,128

Secondary structure (DSSP, 8-state):
--HHHHHHHHHHHHHHHHHHHHHHHHHHHHH-TTT-HHHHHHHHHHHHHHHHHHHHH-S-HHHHHHHHHHHHHHHHHHHHHHHHTGGGGGGGGSPPPP-

Nearest PDB structures (foldseek):
  6ixe-assembly1_A  TM=3.335E-01  e=8.345E+00  Homo sapiens

Sequence (99 aa):
MTDAADDRLWVEAWRTFTYAVFIGLFALLAARPRQAPAVWELVLASKVALVVFAVMVGDIPEARLAGMVDFGLVVVVAPAYVLSRSWQAWQSLQPPVPV

Foldseek 3Di:
DCPVVVVVVVVVVVVVVVVVVVVVLVVCCVVPVQQCLVSLVVLLVVLVVLLVVLVVVPPDPVSVVSNVVSVVVNVVSVVSCVVSVNVVSVVVVDDDDDD